Protein AF-A0A7C2IF95-F1 (afdb_monomer_lite)

Foldseek 3Di:
DDAWEWEWEQDPVRWIWIDTQPDPDTDTGRDPVRNVVVVVVSCVPPGHHYHYHYCVPVDPPVVPD

pLDDT: mean 82.54, std 13.4, range [47.88, 95.06]

Sequence (65 aa):
MDIPVIVVERAPDAGWHVAGGRLNQPALAASLGAALDLAAALTGGKPARIVVCDDSDRAPAWRLR

Structure (mmCIF, N/CA/C/O backbone):
data_AF-A0A7C2IF95-F1
#
_entry.id   AF-A0A7C2IF95-F1
#
loop_
_atom_site.group_PDB
_atom_site.id
_atom_site.type_symbol
_atom_site.label_atom_id
_atom_site.label_alt_id
_atom_site.label_comp_id
_atom_site.label_asym_id
_atom_site.label_entity_id
_atom_site.label_seq_id
_atom_site.pdbx_PDB_ins_code
_atom_site.Cartn_x
_atom_site.Cartn_y
_atom_site.Cartn_z
_atom_site.occupancy
_atom_site.B_iso_or_equiv
_atom_site.auth_seq_id
_atom_site.auth_comp_id
_atom_site.auth_asym_id
_atom_site.auth_atom_id
_atom_site.pdbx_PDB_model_num
ATOM 1 N N . MET A 1 1 ? -12.248 -6.752 19.083 1.00 60.38 1 MET A N 1
ATOM 2 C CA . MET A 1 1 ? -12.150 -5.534 18.252 1.00 60.38 1 MET A CA 1
ATOM 3 C C . MET A 1 1 ? -11.553 -5.973 16.929 1.00 60.38 1 MET A C 1
ATOM 5 O O . MET A 1 1 ? -10.497 -6.591 16.960 1.00 60.38 1 MET A O 1
ATOM 9 N N . ASP A 1 2 ? -12.260 -5.768 15.821 1.00 79.00 2 ASP A N 1
ATOM 10 C CA . ASP A 1 2 ? -11.747 -6.080 14.483 1.00 79.00 2 ASP A CA 1
ATOM 11 C C . ASP A 1 2 ? -10.703 -5.014 14.112 1.00 79.00 2 ASP A C 1
ATOM 13 O O . ASP A 1 2 ? -10.996 -3.818 14.188 1.00 79.00 2 ASP A O 1
ATOM 17 N N . ILE A 1 3 ? -9.457 -5.425 13.856 1.00 83.50 3 ILE A N 1
ATOM 18 C CA . ILE A 1 3 ? -8.377 -4.506 13.475 1.00 83.50 3 ILE A CA 1
ATOM 19 C C . ILE A 1 3 ? -8.373 -4.438 11.945 1.00 83.50 3 ILE A C 1
ATOM 21 O O . ILE A 1 3 ? -8.181 -5.483 11.319 1.00 83.50 3 ILE A O 1
ATOM 25 N N . PRO A 1 4 ? -8.535 -3.251 11.332 1.00 84.75 4 PRO A N 1
ATOM 26 C CA . PRO A 1 4 ? -8.535 -3.130 9.883 1.00 84.75 4 PRO A CA 1
ATOM 27 C C . PRO A 1 4 ? -7.218 -3.646 9.299 1.00 84.75 4 PRO A C 1
ATOM 29 O O . PRO A 1 4 ? -6.133 -3.332 9.798 1.00 84.75 4 PRO A O 1
ATOM 32 N N . VAL A 1 5 ? -7.333 -4.426 8.226 1.00 89.69 5 VAL A N 1
ATOM 33 C CA . VAL A 1 5 ? -6.195 -4.914 7.448 1.00 89.69 5 VAL A CA 1
ATOM 34 C C . VAL A 1 5 ? -6.078 -4.075 6.181 1.00 89.69 5 VAL A C 1
ATOM 36 O O . VAL A 1 5 ? -7.052 -3.911 5.443 1.00 89.69 5 VAL A O 1
ATOM 39 N N . ILE A 1 6 ? -4.886 -3.537 5.950 1.00 92.00 6 ILE A N 1
ATOM 40 C CA . ILE A 1 6 ? -4.513 -2.835 4.725 1.00 92.00 6 ILE A CA 1
ATOM 41 C C . ILE A 1 6 ? -3.412 -3.655 4.062 1.00 92.00 6 ILE A C 1
ATOM 43 O O . ILE A 1 6 ? -2.420 -4.005 4.702 1.00 92.00 6 ILE A O 1
ATOM 47 N N . VAL A 1 7 ? -3.600 -3.982 2.792 1.00 93.12 7 VAL A N 1
ATOM 48 C CA . VAL A 1 7 ? -2.643 -4.738 1.988 1.00 93.12 7 VAL A CA 1
ATOM 49 C C . VAL A 1 7 ? -1.917 -3.765 1.073 1.00 93.12 7 VAL A C 1
ATOM 51 O O . VAL A 1 7 ? -2.553 -2.968 0.389 1.00 93.12 7 VAL A O 1
ATOM 54 N N . VAL A 1 8 ? -0.592 -3.824 1.087 1.00 94.25 8 VAL A N 1
ATOM 55 C CA . VAL A 1 8 ? 0.297 -3.075 0.20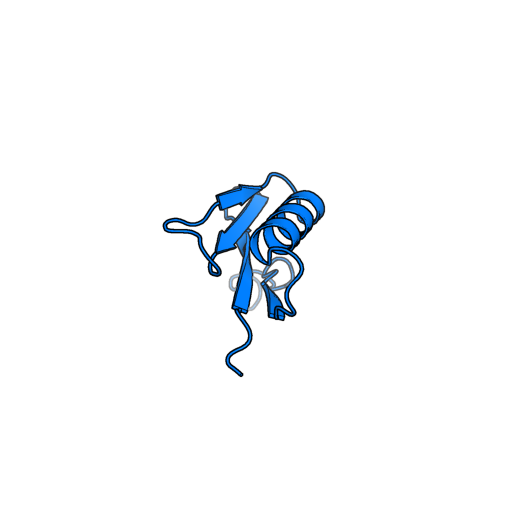3 1.00 94.25 8 VAL A CA 1
ATOM 56 C C . VAL A 1 8 ? 1.009 -4.093 -0.676 1.00 94.25 8 VAL A C 1
ATOM 58 O O . VAL A 1 8 ? 1.864 -4.831 -0.197 1.00 94.25 8 VAL A O 1
ATOM 61 N N . GLU A 1 9 ? 0.634 -4.174 -1.943 1.00 93.25 9 GLU A N 1
ATOM 62 C CA . GLU A 1 9 ? 1.155 -5.165 -2.888 1.00 93.25 9 GLU A CA 1
ATOM 63 C C . GLU A 1 9 ? 1.941 -4.491 -4.009 1.00 93.25 9 GLU A C 1
ATOM 65 O O . GLU A 1 9 ? 1.628 -3.373 -4.426 1.00 93.25 9 GLU A O 1
ATOM 70 N N . ARG A 1 10 ? 2.981 -5.163 -4.503 1.00 89.94 10 ARG A N 1
ATOM 71 C CA . ARG A 1 10 ? 3.734 -4.661 -5.651 1.00 89.94 10 ARG A CA 1
ATOM 72 C C . ARG A 1 10 ? 2.867 -4.704 -6.910 1.00 89.94 10 ARG A C 1
ATOM 74 O O . ARG A 1 10 ? 2.335 -5.752 -7.266 1.00 89.94 10 ARG A O 1
ATOM 81 N N . ALA A 1 11 ? 2.752 -3.574 -7.601 1.00 87.38 11 ALA A N 1
ATOM 82 C CA . ALA A 1 11 ? 2.048 -3.497 -8.872 1.00 87.38 11 ALA A CA 1
ATOM 83 C C . ALA A 1 11 ? 2.949 -3.984 -10.033 1.00 87.38 11 ALA A C 1
ATOM 85 O O . ALA A 1 11 ? 4.178 -3.854 -9.961 1.00 87.38 11 ALA A O 1
ATOM 86 N N . PRO A 1 12 ? 2.372 -4.518 -11.128 1.00 81.44 12 PRO A N 1
ATOM 87 C CA . PRO A 1 12 ? 3.136 -5.023 -12.277 1.00 81.44 12 PRO A CA 1
ATOM 88 C C . PRO A 1 12 ? 3.990 -3.963 -12.989 1.00 81.44 12 PRO A C 1
ATOM 90 O O . PRO A 1 12 ? 4.958 -4.296 -13.667 1.00 81.44 12 PRO A O 1
ATOM 93 N N . ASP A 1 13 ? 3.634 -2.689 -12.844 1.00 82.69 13 ASP A N 1
ATOM 94 C CA . ASP A 1 13 ? 4.268 -1.523 -13.467 1.00 82.69 13 ASP A CA 1
ATOM 95 C C . ASP A 1 13 ? 5.369 -0.891 -12.593 1.00 82.69 13 ASP A C 1
ATOM 97 O O . ASP A 1 13 ? 5.757 0.258 -12.796 1.00 82.69 13 ASP A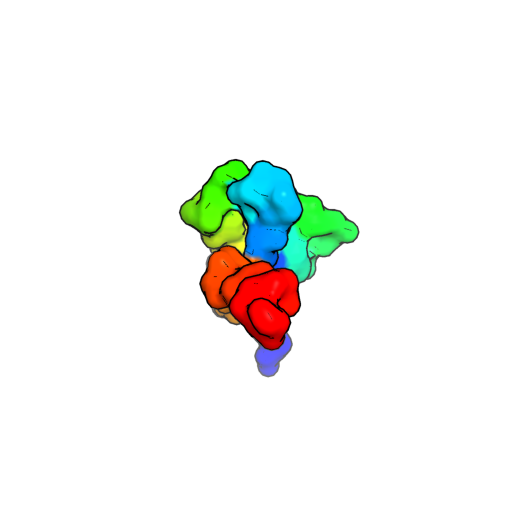 O 1
ATOM 101 N N . ALA A 1 14 ? 5.881 -1.653 -11.624 1.00 76.44 14 ALA A N 1
ATOM 102 C CA . ALA A 1 14 ? 6.845 -1.239 -10.609 1.00 76.44 14 ALA A CA 1
ATOM 103 C C . ALA A 1 14 ? 6.315 -0.276 -9.526 1.00 76.44 14 ALA A C 1
ATOM 105 O O . ALA A 1 14 ? 7.094 0.049 -8.623 1.00 76.44 14 ALA A O 1
ATOM 106 N N . GLY A 1 15 ? 5.029 0.095 -9.544 1.00 90.06 15 GLY A N 1
ATOM 107 C CA . GLY A 1 15 ? 4.349 0.808 -8.459 1.00 90.06 15 GLY A CA 1
ATOM 108 C C . GLY A 1 15 ? 3.912 -0.099 -7.301 1.00 90.06 15 GLY A C 1
ATOM 109 O O . GLY A 1 15 ? 4.340 -1.249 -7.185 1.00 90.06 15 GLY A O 1
ATOM 110 N N . TRP A 1 16 ? 3.050 0.423 -6.430 1.00 94.12 16 TRP A N 1
ATOM 111 C CA . TRP A 1 16 ? 2.480 -0.286 -5.280 1.00 94.12 16 TRP A CA 1
ATOM 112 C C . TRP A 1 16 ? 0.980 -0.034 -5.191 1.00 94.12 16 TRP A C 1
ATOM 114 O O . TRP A 1 16 ? 0.555 1.120 -5.161 1.00 94.12 16 TRP A O 1
ATOM 124 N N . HIS A 1 17 ? 0.176 -1.089 -5.111 1.00 92.75 17 HIS A N 1
ATOM 125 C CA . HIS A 1 17 ? -1.242 -0.961 -4.801 1.00 92.75 17 HIS A CA 1
ATOM 126 C C . HIS A 1 17 ? -1.469 -1.009 -3.295 1.00 92.75 17 HIS A C 1
ATOM 128 O O . HIS A 1 17 ? -0.879 -1.819 -2.585 1.00 92.75 17 HIS A O 1
ATOM 134 N N . VAL A 1 18 ? -2.376 -0.166 -2.818 1.00 93.19 18 VAL A N 1
ATOM 135 C CA . VAL A 1 18 ? -2.876 -0.154 -1.446 1.00 93.19 18 VAL A CA 1
ATOM 136 C C . VAL A 1 18 ? -4.352 -0.525 -1.487 1.00 93.19 18 VAL A C 1
ATOM 138 O O 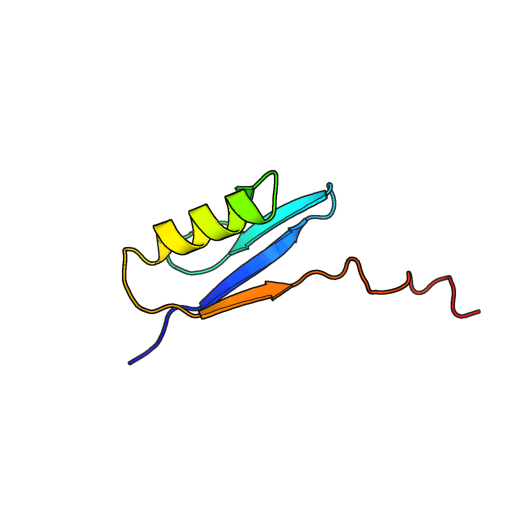. VAL A 1 18 ? -5.159 0.197 -2.072 1.00 93.19 18 VAL A O 1
ATOM 141 N N . ALA A 1 19 ? -4.710 -1.646 -0.873 1.00 89.19 19 ALA A N 1
ATOM 142 C CA . ALA A 1 19 ? -6.069 -2.170 -0.816 1.00 89.19 19 ALA A CA 1
ATOM 143 C C . ALA A 1 19 ? -6.529 -2.371 0.636 1.00 89.19 19 ALA A C 1
ATOM 145 O O . ALA A 1 19 ? -5.730 -2.627 1.535 1.00 89.19 19 ALA A O 1
ATOM 146 N N . GLY A 1 20 ? -7.840 -2.284 0.870 1.00 84.06 20 GLY A N 1
ATOM 147 C CA . GLY A 1 20 ? -8.437 -2.439 2.199 1.00 84.06 20 GLY A CA 1
ATOM 148 C C . GLY A 1 20 ? -8.654 -1.121 2.948 1.00 84.06 20 GLY A C 1
ATOM 149 O O . GLY A 1 20 ? -8.570 -0.022 2.394 1.00 84.06 20 GLY A O 1
ATOM 150 N N . GLY A 1 21 ? -9.014 -1.228 4.228 1.00 73.50 21 GLY A N 1
ATOM 151 C CA . GLY A 1 21 ? -9.474 -0.081 5.013 1.00 73.50 21 GLY A CA 1
ATOM 152 C C . GLY A 1 21 ? -10.7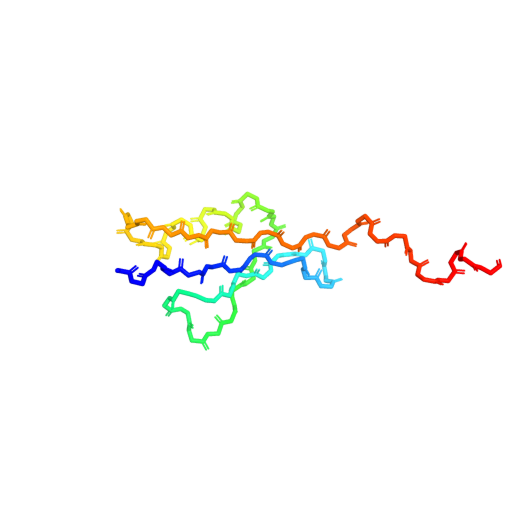94 0.501 4.483 1.00 73.50 21 GLY A C 1
ATOM 153 O O . GLY A 1 21 ? -11.783 -0.214 4.356 1.00 73.50 21 GLY A O 1
ATOM 154 N N . ARG A 1 22 ? -10.820 1.815 4.211 1.00 70.00 22 ARG A N 1
ATOM 155 C CA . ARG A 1 22 ? -11.998 2.560 3.705 1.00 70.00 22 ARG A CA 1
ATOM 156 C C . ARG A 1 22 ? -12.005 2.758 2.185 1.00 70.00 22 ARG A C 1
ATOM 158 O O . ARG A 1 22 ? -12.806 3.539 1.675 1.00 70.00 22 ARG A O 1
ATOM 165 N N . LEU A 1 23 ? -11.081 2.126 1.468 1.00 74.75 23 LEU A N 1
ATOM 166 C CA . LEU A 1 23 ? -10.981 2.273 0.023 1.00 74.75 23 LEU A CA 1
ATOM 167 C C . LEU A 1 23 ? -12.057 1.448 -0.689 1.00 74.75 23 LEU A C 1
ATOM 169 O O . LEU A 1 23 ? -12.181 0.249 -0.459 1.00 74.75 23 LEU A O 1
ATOM 173 N N . ASN A 1 24 ? -12.787 2.089 -1.605 1.00 78.19 24 ASN A N 1
ATOM 174 C CA . ASN A 1 24 ? -13.709 1.402 -2.517 1.00 78.19 24 ASN A CA 1
ATOM 175 C C . ASN A 1 24 ? -12.975 0.748 -3.701 1.00 78.19 24 ASN A C 1
ATOM 177 O O . ASN A 1 24 ? -13.525 -0.137 -4.348 1.00 78.19 24 ASN A O 1
ATOM 181 N N . GLN A 1 25 ? -11.759 1.212 -4.006 1.00 83.81 25 GLN A N 1
ATOM 182 C CA . GLN A 1 25 ? -10.893 0.709 -5.074 1.00 83.81 25 GLN A CA 1
ATOM 183 C C . GLN A 1 25 ? -9.425 0.801 -4.623 1.00 83.81 25 GLN A C 1
ATOM 185 O O . GLN A 1 25 ? -9.109 1.723 -3.863 1.00 83.81 25 GLN A O 1
ATOM 190 N N . PRO A 1 26 ? -8.530 -0.104 -5.065 1.00 84.25 26 PRO A N 1
ATOM 191 C CA . PRO A 1 26 ? -7.107 -0.018 -4.752 1.00 84.25 26 PRO A CA 1
ATOM 192 C C . PRO A 1 26 ? -6.503 1.311 -5.216 1.00 84.25 26 PRO A C 1
ATOM 194 O O . PRO A 1 26 ? -6.799 1.787 -6.312 1.00 84.25 26 PRO A O 1
ATOM 197 N N . ALA A 1 27 ? -5.651 1.906 -4.388 1.00 90.38 27 ALA A N 1
ATOM 198 C CA . ALA A 1 27 ? -4.918 3.120 -4.728 1.00 90.38 27 ALA A CA 1
ATOM 199 C C . ALA A 1 27 ? -3.499 2.776 -5.193 1.00 90.38 27 ALA A C 1
ATOM 201 O O . ALA A 1 27 ? -2.857 1.918 -4.596 1.00 90.38 27 ALA A O 1
ATOM 202 N N . LEU A 1 28 ? -2.999 3.454 -6.228 1.00 92.00 28 LEU A N 1
ATOM 203 C CA . LEU A 1 28 ? -1.639 3.266 -6.740 1.00 92.00 28 LEU A CA 1
ATOM 204 C C . LEU A 1 28 ? -0.688 4.314 -6.146 1.00 92.00 28 LEU A C 1
ATOM 206 O O . LEU A 1 28 ? -0.976 5.511 -6.164 1.00 92.00 28 LEU A O 1
ATOM 210 N N . ALA A 1 29 ? 0.466 3.863 -5.663 1.00 92.69 29 ALA A N 1
ATOM 211 C CA . ALA A 1 29 ? 1.557 4.688 -5.165 1.00 92.69 29 ALA A CA 1
ATOM 212 C C . ALA A 1 29 ? 2.853 4.394 -5.936 1.00 92.69 29 ALA A C 1
ATOM 214 O O . ALA A 1 29 ? 3.159 3.250 -6.263 1.00 92.69 29 ALA A O 1
ATOM 215 N N . ALA A 1 30 ? 3.643 5.436 -6.203 1.00 91.62 30 ALA A N 1
ATOM 216 C CA . ALA A 1 30 ? 4.874 5.322 -6.992 1.00 91.62 30 ALA A CA 1
ATOM 217 C C . ALA A 1 30 ? 6.034 4.630 -6.247 1.00 91.62 30 ALA A C 1
ATOM 219 O O . ALA A 1 30 ? 7.013 4.222 -6.864 1.00 91.62 30 ALA A O 1
ATOM 220 N N . SER A 1 31 ? 5.959 4.516 -4.919 1.00 93.00 31 SER A N 1
ATOM 221 C CA . SER A 1 31 ? 6.994 3.899 -4.086 1.00 93.00 31 SER A CA 1
ATOM 222 C C . SER A 1 31 ? 6.383 3.230 -2.857 1.00 93.00 31 SER A C 1
ATOM 224 O O . SER A 1 31 ? 5.271 3.569 -2.448 1.00 93.00 31 SER A O 1
ATOM 226 N N . LEU A 1 32 ? 7.135 2.314 -2.236 1.00 92.31 32 LEU A N 1
ATOM 227 C CA . LEU A 1 32 ? 6.699 1.646 -1.009 1.00 92.31 32 LEU A CA 1
ATOM 228 C C . LEU A 1 32 ? 6.471 2.654 0.123 1.00 92.31 32 LEU A C 1
ATOM 230 O O . LEU A 1 32 ? 5.487 2.551 0.843 1.00 92.31 32 LEU A O 1
ATOM 234 N N . GLY A 1 33 ? 7.346 3.658 0.250 1.00 94.69 33 GLY A N 1
ATOM 235 C CA . GLY A 1 33 ? 7.189 4.719 1.248 1.00 94.69 33 GLY A CA 1
ATOM 236 C C . GLY A 1 33 ? 5.860 5.459 1.086 1.00 94.69 33 GLY A C 1
ATOM 237 O O . GLY A 1 33 ? 5.082 5.530 2.031 1.00 94.69 33 GLY A O 1
ATOM 238 N N . ALA A 1 34 ? 5.540 5.891 -0.138 1.00 95.06 34 ALA A N 1
ATOM 239 C CA . ALA A 1 34 ? 4.268 6.555 -0.425 1.00 95.06 34 ALA A CA 1
ATOM 240 C C . ALA A 1 34 ? 3.052 5.639 -0.176 1.00 95.06 34 ALA A C 1
ATOM 242 O O . ALA A 1 34 ? 2.006 6.102 0.276 1.00 95.06 34 ALA A O 1
ATOM 243 N N . ALA A 1 35 ? 3.187 4.335 -0.437 1.00 94.56 35 ALA A N 1
ATOM 244 C CA . ALA A 1 35 ? 2.146 3.352 -0.155 1.00 94.56 35 ALA A CA 1
ATOM 245 C C . ALA A 1 35 ? 1.899 3.181 1.355 1.00 94.56 35 ALA A C 1
ATOM 247 O O . ALA A 1 35 ? 0.751 3.095 1.790 1.00 94.56 35 ALA A O 1
ATOM 248 N N . LEU A 1 36 ? 2.965 3.171 2.160 1.00 93.69 36 LEU A N 1
ATOM 249 C CA . LEU A 1 36 ? 2.883 3.081 3.619 1.00 93.69 36 LEU A CA 1
ATOM 250 C C . LEU A 1 36 ? 2.312 4.358 4.242 1.00 93.69 36 LEU A C 1
ATOM 252 O O . LEU A 1 36 ? 1.468 4.260 5.132 1.00 93.69 36 LEU A O 1
ATOM 256 N N . ASP A 1 37 ? 2.700 5.534 3.745 1.00 93.94 37 ASP A N 1
ATOM 257 C CA . ASP A 1 37 ? 2.132 6.816 4.180 1.00 93.94 37 ASP A CA 1
ATOM 258 C C . ASP A 1 37 ? 0.622 6.871 3.903 1.00 93.94 37 ASP A C 1
ATOM 260 O O . ASP A 1 37 ? -0.173 7.253 4.767 1.00 93.94 37 ASP A O 1
ATOM 264 N N . LEU A 1 38 ? 0.202 6.411 2.720 1.00 92.19 38 LEU A N 1
ATOM 265 C CA . LEU A 1 38 ? -1.211 6.303 2.368 1.00 92.19 38 LEU A CA 1
ATOM 266 C C . LEU A 1 38 ? -1.945 5.289 3.256 1.00 92.19 38 LEU A C 1
ATOM 268 O O . LEU A 1 38 ? -3.028 5.588 3.762 1.00 92.19 38 LEU A O 1
ATOM 272 N N . ALA A 1 39 ? -1.361 4.109 3.483 1.00 91.75 39 ALA A N 1
ATOM 273 C CA . ALA A 1 39 ? -1.924 3.103 4.378 1.00 91.75 39 ALA A CA 1
ATOM 274 C C . ALA A 1 39 ? -2.121 3.675 5.789 1.00 91.75 39 ALA A C 1
ATOM 276 O O . ALA A 1 39 ? -3.209 3.543 6.349 1.00 91.75 39 ALA A O 1
ATOM 277 N N . ALA A 1 40 ? -1.124 4.381 6.329 1.00 89.69 40 ALA A N 1
ATOM 278 C CA . ALA A 1 40 ? -1.205 5.051 7.622 1.00 89.69 40 ALA A CA 1
ATOM 279 C C . ALA A 1 40 ? -2.330 6.098 7.656 1.00 89.69 40 ALA A C 1
ATOM 281 O O . ALA A 1 40 ? -3.132 6.098 8.595 1.00 89.69 40 ALA A O 1
ATOM 282 N N . ALA A 1 41 ? -2.463 6.928 6.616 1.00 90.25 41 ALA A N 1
ATOM 283 C CA . ALA A 1 41 ? -3.539 7.915 6.516 1.00 90.25 41 ALA A CA 1
ATOM 284 C C . ALA A 1 41 ? -4.936 7.262 6.524 1.00 90.25 41 ALA A C 1
ATOM 286 O O . ALA A 1 41 ? -5.851 7.753 7.190 1.00 90.25 41 ALA A O 1
ATOM 287 N N . LEU A 1 42 ? -5.096 6.112 5.862 1.00 88.38 42 LEU A N 1
ATOM 288 C CA . LEU A 1 42 ? -6.359 5.362 5.812 1.00 88.38 42 LEU A CA 1
ATOM 289 C C . LEU A 1 42 ? -6.771 4.764 7.163 1.00 88.38 42 LEU A C 1
ATOM 291 O O . LEU A 1 42 ? -7.965 4.567 7.404 1.00 88.38 42 LEU A O 1
ATOM 295 N N . THR A 1 43 ? -5.816 4.508 8.063 1.00 86.88 43 THR A N 1
ATOM 296 C CA . THR A 1 43 ? -6.121 4.039 9.427 1.00 86.88 43 THR A CA 1
ATOM 297 C C . THR A 1 43 ? -6.798 5.109 10.288 1.00 86.88 43 THR A C 1
ATOM 299 O O . THR A 1 43 ? -7.467 4.778 11.270 1.00 86.88 43 THR A O 1
ATOM 302 N N . GLY A 1 44 ? -6.633 6.395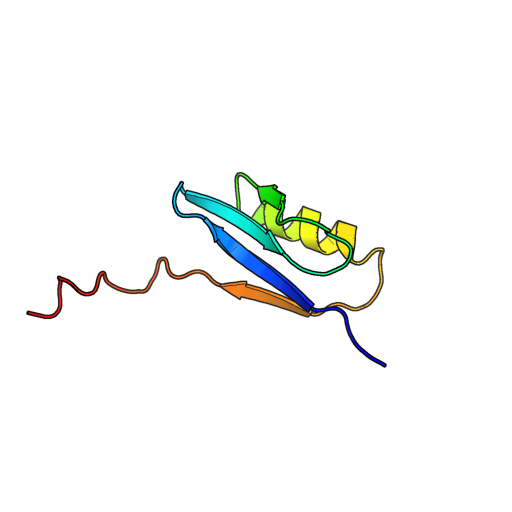 9.948 1.00 85.19 44 GLY A N 1
ATOM 303 C CA . GLY A 1 44 ? -7.166 7.514 10.727 1.00 85.19 44 GLY A CA 1
ATOM 304 C C . GLY A 1 44 ? -6.675 7.539 12.179 1.00 85.19 44 GLY A C 1
ATOM 305 O O . GLY A 1 44 ? -7.448 7.888 13.071 1.00 85.19 44 GLY A O 1
ATOM 306 N N . GLY A 1 45 ? -5.434 7.104 12.431 1.00 83.94 45 GLY A N 1
ATOM 307 C CA . GLY A 1 45 ? -4.832 7.065 13.770 1.00 83.94 45 GLY A CA 1
ATOM 308 C C . GLY A 1 45 ? -5.308 5.906 14.651 1.00 83.94 45 GLY A C 1
ATOM 309 O O . GLY A 1 45 ? -5.010 5.876 15.844 1.00 83.94 45 GLY A O 1
ATOM 310 N N . LYS A 1 46 ? -6.055 4.949 14.089 1.00 86.88 46 LYS A N 1
ATOM 311 C CA . LYS A 1 46 ? -6.456 3.723 14.786 1.00 86.88 46 LYS A CA 1
ATOM 312 C C . LYS A 1 46 ? -5.433 2.611 14.549 1.00 86.88 46 LYS A C 1
ATOM 314 O O . LYS A 1 46 ? -4.815 2.580 13.487 1.00 86.88 46 LYS A O 1
ATOM 319 N N . PRO A 1 47 ? -5.287 1.657 15.486 1.00 88.12 47 PRO A N 1
ATOM 320 C CA . PRO A 1 47 ? -4.497 0.459 15.238 1.00 88.12 47 PRO A CA 1
ATOM 321 C C . PRO A 1 47 ? -4.978 -0.250 13.967 1.00 88.12 47 PRO A C 1
ATOM 323 O O . PRO A 1 47 ? -6.175 -0.489 13.810 1.00 88.12 47 PRO A O 1
ATOM 326 N N . ALA A 1 48 ? -4.045 -0.591 13.083 1.00 89.25 48 ALA A N 1
ATOM 327 C CA . ALA A 1 48 ? -4.292 -1.341 11.858 1.00 89.25 48 ALA A CA 1
ATOM 328 C C . ALA A 1 48 ? -3.158 -2.337 11.622 1.00 89.25 48 ALA A C 1
ATOM 330 O O . ALA A 1 48 ? -2.040 -2.153 12.108 1.00 89.25 48 ALA A O 1
ATOM 331 N N . ARG A 1 49 ? -3.438 -3.383 10.849 1.00 91.06 49 ARG A N 1
ATOM 332 C CA . ARG A 1 49 ? -2.423 -4.316 10.364 1.00 91.06 49 ARG A CA 1
ATOM 333 C C . ARG A 1 49 ? -2.114 -3.986 8.911 1.00 91.06 49 ARG A C 1
ATOM 335 O O . ARG A 1 49 ? -3.000 -4.074 8.068 1.00 91.06 49 ARG A O 1
ATOM 342 N N . ILE A 1 50 ? -0.863 -3.635 8.631 1.00 91.56 50 ILE A N 1
ATOM 343 C CA . ILE A 1 50 ? -0.374 -3.414 7.268 1.00 91.56 50 ILE A CA 1
ATOM 344 C C . ILE A 1 50 ? 0.374 -4.674 6.835 1.00 91.56 50 ILE A C 1
ATOM 346 O O . ILE A 1 50 ? 1.328 -5.082 7.497 1.00 91.56 50 ILE A O 1
ATOM 350 N N . VAL A 1 51 ? -0.081 -5.309 5.759 1.00 92.19 51 VAL A N 1
ATOM 351 C CA . VAL A 1 51 ? 0.573 -6.478 5.157 1.00 92.19 51 VAL A CA 1
ATOM 352 C C . VAL A 1 51 ? 1.257 -6.020 3.880 1.00 92.19 51 VAL A C 1
ATOM 354 O O . VAL A 1 51 ? 0.585 -5.522 2.983 1.00 92.19 51 VAL A O 1
ATOM 357 N N . VAL A 1 52 ? 2.577 -6.176 3.806 1.00 92.56 52 VAL A N 1
ATOM 358 C CA . VAL A 1 52 ? 3.356 -5.838 2.610 1.00 92.56 52 VAL A CA 1
ATOM 359 C C . VAL A 1 52 ? 3.651 -7.120 1.839 1.00 92.56 52 VAL A C 1
ATOM 361 O O . VAL A 1 52 ? 4.296 -8.024 2.368 1.00 92.56 52 VAL A O 1
ATOM 364 N N . CYS A 1 53 ? 3.169 -7.191 0.602 1.00 89.00 53 CYS A N 1
ATOM 365 C CA . CYS A 1 53 ? 3.385 -8.296 -0.324 1.00 89.00 53 CYS A CA 1
ATOM 366 C C . CYS A 1 53 ? 4.339 -7.833 -1.427 1.00 89.00 53 CYS A C 1
ATOM 368 O O . CYS A 1 53 ? 3.917 -7.200 -2.399 1.00 89.00 53 CYS A O 1
ATOM 370 N N . ASP A 1 54 ? 5.626 -8.135 -1.264 1.00 87.25 54 ASP A N 1
ATOM 371 C CA . ASP A 1 54 ? 6.638 -7.886 -2.287 1.00 87.25 54 ASP A CA 1
ATOM 372 C C . ASP A 1 54 ? 7.093 -9.208 -2.910 1.00 87.25 54 ASP A C 1
ATOM 374 O O . ASP A 1 54 ? 7.921 -9.926 -2.354 1.00 87.25 54 ASP A O 1
ATOM 378 N N . ASP A 1 55 ? 6.537 -9.538 -4.075 1.00 74.38 55 ASP A N 1
ATOM 379 C CA . ASP A 1 55 ? 6.938 -10.720 -4.846 1.00 74.38 55 ASP A CA 1
ATOM 380 C C . ASP A 1 55 ? 8.228 -10.486 -5.664 1.00 74.38 55 ASP A C 1
ATOM 382 O O . ASP A 1 55 ? 8.601 -11.337 -6.472 1.00 74.38 55 ASP A O 1
ATOM 386 N N . SER A 1 56 ? 8.952 -9.374 -5.459 1.00 66.75 56 SER A N 1
ATOM 387 C CA . SER A 1 56 ? 10.214 -9.089 -6.172 1.00 66.75 56 SER A CA 1
ATOM 388 C C . SER A 1 56 ? 11.294 -10.160 -5.953 1.00 66.75 56 SER A C 1
ATOM 390 O O . SER A 1 56 ? 12.117 -10.384 -6.841 1.00 66.75 56 SER A O 1
ATOM 392 N N . ASP A 1 57 ? 11.265 -10.857 -4.811 1.00 60.59 57 ASP A N 1
ATOM 393 C CA . ASP A 1 57 ? 12.202 -11.941 -4.478 1.00 60.59 57 ASP A CA 1
ATOM 394 C C . ASP A 1 57 ? 11.763 -13.320 -4.995 1.00 60.59 57 ASP A C 1
ATOM 396 O O . ASP A 1 57 ? 12.536 -14.285 -4.932 1.00 60.59 57 ASP A O 1
ATOM 400 N N . ARG A 1 58 ? 10.547 -13.459 -5.552 1.00 56.69 58 ARG A N 1
ATOM 401 C CA . ARG A 1 58 ? 10.189 -14.685 -6.274 1.00 56.69 58 ARG A CA 1
ATOM 402 C C . ARG A 1 58 ? 11.006 -14.726 -7.556 1.00 56.69 58 ARG A C 1
ATOM 404 O O . ARG A 1 58 ? 10.645 -14.126 -8.568 1.00 56.69 58 ARG A O 1
ATOM 411 N N . ALA A 1 59 ? 12.106 -15.481 -7.510 1.00 52.72 59 ALA A N 1
ATOM 412 C CA . ALA A 1 59 ? 12.849 -15.878 -8.696 1.00 52.72 59 ALA A CA 1
ATOM 413 C C . ALA A 1 59 ? 11.839 -16.291 -9.775 1.00 52.72 59 ALA A C 1
ATOM 415 O O . ALA A 1 59 ? 10.923 -17.073 -9.491 1.00 52.72 59 ALA A O 1
ATOM 416 N N . PRO A 1 60 ? 11.946 -15.751 -10.996 1.00 53.25 60 PRO A N 1
ATOM 417 C CA . PRO A 1 60 ? 10.916 -15.997 -11.974 1.00 53.25 60 PRO A CA 1
ATOM 418 C C . PRO A 1 60 ? 10.884 -17.498 -12.278 1.00 53.25 60 PRO A C 1
ATOM 420 O O . PRO A 1 60 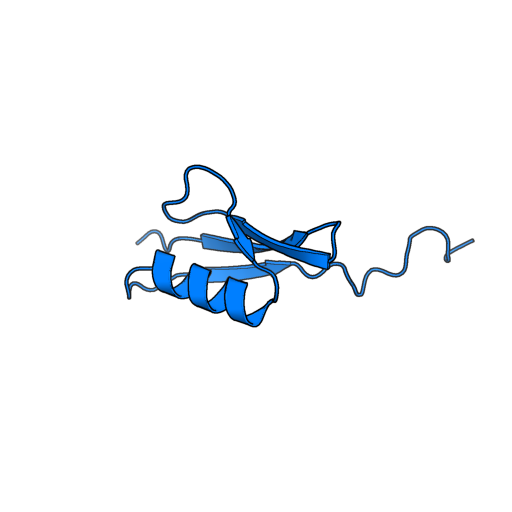? 11.927 -18.125 -12.474 1.00 53.25 60 PRO A O 1
ATOM 423 N N . ALA A 1 61 ? 9.681 -18.078 -12.302 1.00 57.12 61 ALA A N 1
ATOM 424 C CA . ALA A 1 61 ? 9.460 -19.527 -12.377 1.00 57.12 61 ALA A CA 1
ATOM 425 C C . ALA A 1 61 ? 10.099 -20.215 -13.607 1.00 57.12 61 ALA A C 1
ATOM 427 O O . ALA A 1 61 ? 10.137 -21.440 -13.681 1.00 57.12 61 ALA A O 1
ATOM 428 N N . TRP A 1 62 ? 10.631 -19.447 -14.565 1.00 58.53 62 TRP A N 1
ATOM 429 C CA . TRP A 1 62 ? 11.362 -19.943 -15.730 1.00 58.53 62 TRP A CA 1
ATOM 430 C C . TRP A 1 62 ? 12.845 -20.269 -15.472 1.00 58.53 62 TRP A C 1
ATOM 432 O O . TRP A 1 62 ? 13.463 -20.890 -16.329 1.00 58.53 62 TRP A O 1
ATOM 442 N N . ARG A 1 63 ? 13.425 -19.897 -14.319 1.00 50.69 63 ARG A N 1
ATOM 443 C CA . ARG A 1 63 ? 14.834 -20.196 -13.968 1.00 50.69 63 ARG A CA 1
ATOM 444 C C . ARG A 1 63 ? 15.063 -21.537 -13.252 1.00 50.69 63 ARG A C 1
ATOM 446 O O . ARG A 1 63 ? 16.194 -21.828 -12.885 1.00 50.69 63 ARG A O 1
ATOM 453 N N . LEU A 1 64 ? 14.020 -22.344 -13.050 1.00 50.75 64 LEU A N 1
ATOM 454 C CA . LEU A 1 64 ? 14.099 -23.658 -12.389 1.00 50.75 64 LEU A CA 1
ATOM 455 C C . LEU A 1 64 ? 14.000 -24.840 -13.376 1.00 50.75 64 LEU A C 1
ATOM 457 O O . LEU A 1 64 ? 13.485 -25.896 -13.014 1.00 50.75 64 LEU A O 1
ATOM 461 N N . ARG A 1 65 ? 14.450 -24.668 -14.623 1.00 47.88 65 ARG A N 1
ATOM 462 C CA . ARG A 1 65 ? 14.547 -25.752 -15.614 1.00 47.88 65 ARG A CA 1
ATOM 463 C C . ARG A 1 65 ? 15.982 -25.976 -16.049 1.00 47.88 65 ARG A C 1
ATOM 465 O O . ARG A 1 65 ? 16.669 -24.961 -16.286 1.00 47.88 65 ARG A O 1
#

Radius of gyration: 13.64 Å; chains: 1; bounding box: 28×34×34 Å

Secondary structure (DSSP, 8-state):
-PPPEEEEEE-TTS-EEEEETT-SSPEEESSHHHHHHHHHHHHTTS--EEEEE-GGGS--GGG--